Protein AF-A0A1T5ENF3-F1 (afdb_monomer_lite)

pLDDT: mean 89.38, std 8.35, range [57.34, 96.62]

Foldseek 3Di:
DDDDQDDLVRQLVVQLVVLVVVQVVVVHWAWKAKDFDQPDPDRDPVSVVRRVDIDTSVGRAGPPHVPDPCRSRGPIHMDGPVVVRVVVVD

Secondary structure (DSSP, 8-state):
---PPPPHHHHHHHHHHHHHHHHHHHTS--EEEEE---TTT---HHHHHHHT-EEETTTPPPSSPTT-S-GGG---EEEE-HHHHHTTT-

Sequence (90 aa):
MAKRYPTIEEKREHNRTHLGRLERGMGGLVPVRFLPSNMAAGPCDMAARAAVGSYDSRNAPIAPLDGCTHPDQCACLLTIDHDRWLASLD

Structure (mmCIF, N/CA/C/O backbone):
data_AF-A0A1T5ENF3-F1
#
_entry.id   AF-A0A1T5ENF3-F1
#
loop_
_atom_site.group_PDB
_atom_site.id
_atom_site.type_symbol
_atom_site.label_atom_id
_atom_site.label_alt_id
_atom_site.label_comp_id
_atom_site.label_asym_id
_atom_site.label_entity_id
_atom_site.label_seq_id
_atom_site.pdbx_PDB_ins_code
_atom_site.Cartn_x
_atom_site.Cartn_y
_atom_site.Cartn_z
_atom_site.occupancy
_atom_site.B_iso_or_equiv
_atom_site.auth_seq_id
_atom_site.auth_comp_id
_atom_site.auth_asym_id
_atom_site.auth_atom_id
_atom_site.pdbx_PDB_model_num
ATOM 1 N N . MET A 1 1 ? 4.629 10.129 29.863 1.00 57.34 1 MET A N 1
ATOM 2 C CA . MET A 1 1 ? 3.801 10.274 28.644 1.00 57.34 1 MET A CA 1
ATOM 3 C C . MET A 1 1 ? 3.380 8.889 28.189 1.00 57.34 1 MET A C 1
ATOM 5 O O . MET A 1 1 ? 4.254 8.068 27.943 1.00 57.34 1 MET A O 1
ATOM 9 N N . ALA A 1 2 ? 2.078 8.597 28.141 1.00 61.84 2 ALA A N 1
ATOM 10 C CA . ALA A 1 2 ? 1.601 7.337 27.572 1.00 61.84 2 ALA A CA 1
ATOM 11 C C . ALA A 1 2 ? 1.919 7.309 26.069 1.00 61.84 2 ALA A C 1
ATOM 13 O O . ALA A 1 2 ? 1.742 8.313 25.377 1.00 61.84 2 ALA A O 1
ATOM 14 N N . LYS A 1 3 ? 2.418 6.177 25.567 1.00 72.88 3 LYS A N 1
ATOM 15 C CA . LYS A 1 3 ? 2.690 5.995 24.139 1.00 72.88 3 LYS A CA 1
ATOM 16 C C . LYS A 1 3 ? 1.340 5.932 23.417 1.00 72.88 3 LYS A C 1
ATOM 18 O O . LYS A 1 3 ? 0.593 4.976 23.604 1.00 72.88 3 LYS A O 1
ATOM 23 N N . ARG A 1 4 ? 0.998 6.968 22.648 1.00 85.31 4 ARG A N 1
ATOM 24 C CA . ARG A 1 4 ? -0.187 6.962 21.780 1.00 85.31 4 ARG A CA 1
ATOM 25 C C . ARG A 1 4 ? 0.111 6.103 20.551 1.00 85.31 4 ARG A C 1
ATOM 27 O O . ARG A 1 4 ? 1.158 6.271 19.929 1.00 85.31 4 ARG A O 1
ATOM 34 N N . TYR A 1 5 ? -0.809 5.208 20.206 1.00 83.81 5 TYR A N 1
ATOM 35 C CA . TYR A 1 5 ? -0.764 4.482 18.939 1.00 83.81 5 TYR A CA 1
ATOM 36 C C . TYR A 1 5 ? -1.322 5.353 17.805 1.00 83.81 5 TYR A C 1
ATOM 38 O O . TYR A 1 5 ? -2.254 6.125 18.048 1.00 83.81 5 TYR A O 1
ATOM 46 N N . PRO A 1 6 ? -0.758 5.260 16.589 1.00 90.00 6 PRO A N 1
ATOM 47 C CA . PRO A 1 6 ? -1.266 6.003 15.446 1.00 90.00 6 PRO A CA 1
ATOM 48 C C . PRO A 1 6 ? -2.658 5.507 15.034 1.00 90.00 6 PRO A C 1
ATOM 50 O O . PRO A 1 6 ? -2.924 4.302 15.082 1.00 90.00 6 PRO A O 1
ATOM 53 N N . THR A 1 7 ? -3.520 6.426 14.601 1.00 93.19 7 THR A N 1
ATOM 54 C CA . THR A 1 7 ? -4.846 6.113 14.049 1.00 93.19 7 THR A CA 1
ATOM 55 C C . THR A 1 7 ? -4.735 5.417 12.690 1.00 93.19 7 THR A C 1
ATOM 57 O O . THR A 1 7 ? -3.671 5.376 12.065 1.00 93.19 7 THR A O 1
ATOM 60 N N . ILE A 1 8 ? -5.849 4.872 12.200 1.00 92.88 8 ILE A N 1
ATOM 61 C CA . ILE A 1 8 ? -5.920 4.241 10.876 1.00 92.88 8 ILE A CA 1
ATOM 62 C C . ILE A 1 8 ? -5.544 5.246 9.778 1.00 92.88 8 ILE A C 1
ATOM 64 O O . ILE A 1 8 ? -4.765 4.923 8.881 1.00 92.88 8 ILE A O 1
ATOM 68 N N . GLU A 1 9 ? -6.045 6.474 9.863 1.00 94.38 9 GLU A N 1
ATOM 69 C CA . GLU A 1 9 ? -5.767 7.558 8.923 1.00 94.38 9 GLU A CA 1
ATOM 70 C C . GLU A 1 9 ? -4.297 7.974 8.959 1.00 94.38 9 GLU A C 1
ATOM 72 O O . GLU A 1 9 ? -3.690 8.121 7.901 1.00 94.38 9 GLU A O 1
ATOM 77 N N . GLU A 1 10 ? -3.701 8.098 10.151 1.00 94.94 10 GLU A N 1
ATOM 78 C CA . GLU A 1 10 ? -2.275 8.412 10.314 1.00 94.94 10 GLU A CA 1
ATOM 79 C C . GLU A 1 10 ? -1.393 7.328 9.672 1.00 94.94 10 GLU A C 1
ATOM 81 O O . GLU A 1 10 ? -0.404 7.635 9.003 1.00 94.94 10 GLU A O 1
ATOM 86 N N . LYS A 1 11 ? -1.774 6.051 9.799 1.00 93.69 11 LYS A N 1
ATOM 87 C CA . LYS A 1 11 ? -1.080 4.935 9.136 1.00 93.69 11 LYS A CA 1
ATOM 88 C C . LYS A 1 11 ? -1.249 4.958 7.617 1.00 93.69 11 LYS A C 1
ATOM 90 O O . LYS A 1 11 ? -0.279 4.731 6.894 1.00 93.69 11 LYS A O 1
ATOM 95 N N . ARG A 1 12 ? -2.456 5.247 7.119 1.00 95.31 12 ARG A N 1
ATOM 96 C CA . ARG A 1 12 ? -2.699 5.392 5.674 1.00 95.31 12 ARG A CA 1
ATOM 97 C C . ARG A 1 12 ? -1.875 6.533 5.102 1.00 95.31 12 ARG A C 1
ATOM 99 O O . ARG A 1 12 ? -1.248 6.369 4.061 1.00 95.31 12 ARG A O 1
ATOM 106 N N . GLU A 1 13 ? -1.823 7.657 5.804 1.00 96.44 13 GLU A N 1
ATOM 107 C CA . GLU A 1 13 ? -1.037 8.809 5.384 1.00 96.44 13 GLU A CA 1
ATOM 108 C C . GLU A 1 13 ? 0.466 8.518 5.394 1.00 96.44 13 GLU A C 1
ATOM 110 O O . GLU A 1 13 ? 1.173 8.856 4.442 1.00 96.44 13 GLU A O 1
ATOM 115 N N . HIS A 1 14 ? 0.951 7.795 6.406 1.00 95.19 14 HIS A N 1
ATOM 116 C CA . HIS A 1 14 ? 2.324 7.299 6.431 1.00 95.19 14 HIS A CA 1
ATOM 117 C C . HIS A 1 14 ? 2.649 6.448 5.192 1.00 95.19 14 HIS A C 1
ATOM 119 O O . HIS A 1 14 ? 3.666 6.680 4.536 1.00 95.19 14 HIS A O 1
ATOM 125 N N . ASN A 1 15 ? 1.772 5.508 4.828 1.00 95.25 15 ASN A N 1
ATOM 126 C CA . ASN A 1 15 ? 1.958 4.651 3.655 1.00 95.25 15 ASN A CA 1
ATOM 127 C C . ASN A 1 15 ? 1.8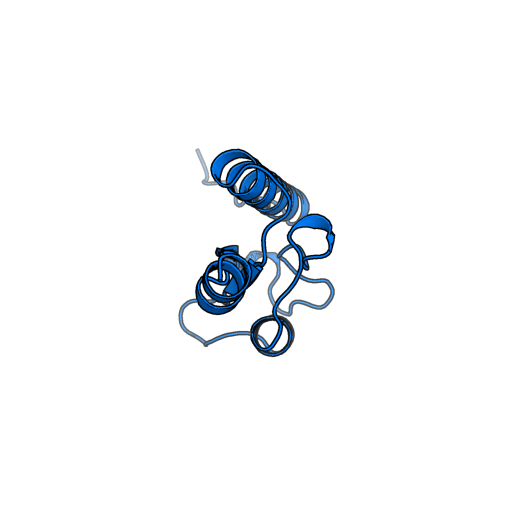70 5.423 2.324 1.00 95.25 15 ASN A C 1
ATOM 129 O O . ASN A 1 15 ? 2.671 5.169 1.426 1.00 95.25 15 ASN A O 1
ATOM 133 N N . ARG A 1 16 ? 0.977 6.416 2.196 1.00 96.12 16 ARG A N 1
ATOM 134 C CA . ARG A 1 16 ? 0.955 7.316 1.023 1.00 96.12 16 ARG A CA 1
ATOM 135 C C . ARG A 1 16 ? 2.247 8.114 0.903 1.00 96.12 16 ARG A C 1
ATOM 137 O O . ARG A 1 16 ? 2.842 8.184 -0.171 1.00 96.12 16 ARG A O 1
ATOM 144 N N . THR A 1 17 ? 2.714 8.674 2.018 1.00 96.38 17 THR A N 1
ATOM 145 C CA . THR A 1 17 ? 3.988 9.396 2.072 1.00 96.38 17 THR A CA 1
ATOM 146 C C . THR A 1 17 ? 5.151 8.484 1.683 1.00 96.38 17 THR A C 1
ATOM 148 O O . THR A 1 17 ? 6.056 8.918 0.969 1.00 96.38 17 THR A O 1
ATOM 151 N N . HIS A 1 18 ? 5.130 7.224 2.125 1.00 95.12 18 HIS A N 1
ATOM 152 C CA . HIS A 1 18 ? 6.121 6.222 1.754 1.00 95.12 18 HIS A CA 1
ATOM 153 C C . HIS A 1 18 ? 6.126 5.949 0.243 1.00 95.12 18 HIS A C 1
ATOM 155 O O . HIS A 1 18 ? 7.180 6.077 -0.376 1.00 95.12 18 HIS A O 1
ATOM 161 N N . LEU A 1 19 ? 4.967 5.689 -0.373 1.00 95.25 19 LEU A N 1
ATOM 162 C CA . LEU A 1 19 ? 4.859 5.515 -1.827 1.00 95.25 19 LEU A CA 1
ATOM 163 C C . LEU A 1 19 ? 5.385 6.728 -2.595 1.00 95.25 19 LEU A C 1
ATOM 165 O O . LEU A 1 19 ? 6.195 6.573 -3.502 1.00 95.25 19 LEU A O 1
ATOM 169 N N . GLY A 1 20 ? 5.013 7.942 -2.182 1.00 95.62 20 GLY A N 1
ATOM 170 C CA . GLY A 1 20 ? 5.521 9.158 -2.818 1.00 95.62 20 GLY A CA 1
ATOM 171 C C . GLY A 1 20 ? 7.044 9.314 -2.696 1.00 95.62 20 GLY A C 1
ATOM 172 O O . GLY A 1 20 ? 7.670 9.934 -3.553 1.00 95.62 20 GLY A O 1
ATOM 173 N N . ARG A 1 21 ? 7.675 8.759 -1.649 1.00 95.56 21 ARG A N 1
ATOM 174 C CA . ARG A 1 21 ? 9.146 8.702 -1.546 1.00 95.56 21 ARG A CA 1
ATOM 175 C C . ARG A 1 21 ? 9.740 7.694 -2.526 1.00 95.56 21 ARG A C 1
ATOM 177 O O . ARG A 1 21 ? 10.760 8.019 -3.125 1.00 95.56 21 ARG A O 1
ATOM 184 N N . LEU A 1 22 ? 9.110 6.531 -2.703 1.00 93.94 22 LEU A N 1
ATOM 185 C CA . LEU A 1 22 ? 9.537 5.542 -3.697 1.00 93.94 22 LEU A CA 1
ATOM 186 C C . LEU A 1 22 ? 9.456 6.125 -5.111 1.00 93.94 22 LEU A C 1
ATOM 188 O O . LEU A 1 22 ? 10.446 6.092 -5.832 1.00 93.94 22 LEU A O 1
ATOM 192 N N . GLU A 1 23 ? 8.331 6.750 -5.470 1.00 94.75 23 GLU A N 1
ATOM 193 C CA . GLU A 1 23 ? 8.152 7.381 -6.784 1.00 94.75 23 GLU A CA 1
ATOM 194 C C . GLU A 1 23 ? 9.230 8.434 -7.067 1.00 94.75 23 GLU A C 1
ATOM 196 O O . GLU A 1 23 ? 9.860 8.429 -8.124 1.00 94.75 23 GLU A O 1
ATOM 201 N N . ARG A 1 24 ? 9.499 9.320 -6.097 1.00 94.88 24 ARG A N 1
ATOM 202 C CA . ARG A 1 24 ? 10.552 10.338 -6.234 1.00 94.88 24 ARG A CA 1
ATOM 203 C C . ARG A 1 24 ? 11.945 9.729 -6.359 1.00 94.88 24 ARG A C 1
ATOM 205 O O . ARG A 1 24 ? 12.730 10.218 -7.161 1.00 94.88 24 ARG A O 1
ATOM 212 N N . GLY A 1 25 ? 12.252 8.695 -5.575 1.00 92.75 25 GLY A N 1
ATOM 213 C CA . GLY A 1 25 ? 13.556 8.029 -5.613 1.00 92.75 25 GLY A CA 1
ATOM 214 C C . GLY A 1 25 ? 13.835 7.328 -6.943 1.00 92.75 25 GLY A C 1
ATOM 215 O O . GLY A 1 25 ? 14.985 7.234 -7.352 1.00 92.75 25 GLY A O 1
ATOM 216 N N . MET A 1 26 ? 12.779 6.888 -7.625 1.00 90.50 26 MET A N 1
ATOM 217 C CA . MET A 1 26 ? 12.858 6.113 -8.863 1.00 90.50 26 MET A CA 1
ATOM 218 C C . MET A 1 26 ? 12.551 6.941 -10.120 1.00 90.50 26 MET A C 1
ATOM 220 O O . MET A 1 26 ? 12.601 6.420 -11.229 1.00 90.50 26 MET A O 1
ATOM 224 N N . GLY A 1 27 ? 12.240 8.232 -9.962 1.00 90.94 27 GLY A N 1
ATOM 225 C CA . GLY A 1 27 ? 12.002 9.153 -11.074 1.00 90.94 27 GLY A CA 1
ATOM 226 C C . GLY A 1 27 ? 10.618 9.052 -11.724 1.00 90.94 27 GLY A C 1
ATOM 227 O O . GLY A 1 27 ? 10.438 9.567 -12.825 1.00 90.94 27 GLY A O 1
ATOM 228 N N . GLY A 1 28 ? 9.627 8.429 -11.077 1.00 91.75 28 GLY A N 1
ATOM 229 C CA . GLY A 1 28 ? 8.287 8.313 -11.648 1.00 91.75 28 GLY A CA 1
ATOM 230 C C . GLY A 1 28 ? 7.400 7.247 -11.015 1.00 91.75 28 GLY A C 1
ATOM 231 O O . GLY A 1 28 ? 7.589 6.845 -9.870 1.00 91.75 28 GLY A O 1
ATOM 232 N N . LEU A 1 29 ? 6.392 6.821 -11.781 1.00 93.00 29 LEU A N 1
ATOM 233 C CA . LEU A 1 29 ? 5.517 5.705 -11.428 1.00 93.00 29 LEU A CA 1
ATOM 234 C C . LEU A 1 29 ? 6.357 4.433 -11.271 1.00 93.00 29 LEU A C 1
ATOM 236 O O . LEU A 1 29 ? 7.173 4.138 -12.142 1.00 93.00 29 LEU A O 1
ATOM 240 N N . VAL A 1 30 ? 6.131 3.673 -10.201 1.00 94.62 30 VAL A N 1
ATOM 241 C CA . VAL A 1 30 ? 6.880 2.436 -9.951 1.00 94.62 30 VAL A CA 1
ATOM 242 C C . VAL A 1 30 ? 5.975 1.255 -9.658 1.00 94.62 30 VAL A C 1
ATOM 244 O O . VAL A 1 30 ? 4.943 1.430 -9.002 1.00 94.62 30 VAL A O 1
ATOM 247 N N . PRO A 1 31 ? 6.362 0.046 -10.100 1.00 96.12 31 PRO A N 1
ATOM 248 C CA . PRO A 1 31 ? 5.678 -1.158 -9.686 1.00 96.12 31 PRO A CA 1
ATOM 249 C C . PRO A 1 31 ? 5.999 -1.428 -8.213 1.00 96.12 31 PRO A C 1
ATOM 251 O O . PRO A 1 31 ? 7.152 -1.409 -7.774 1.00 96.12 31 PRO A O 1
ATOM 254 N N . VAL A 1 32 ? 4.954 -1.659 -7.434 1.00 96.62 32 VAL A N 1
ATOM 255 C CA . VAL A 1 32 ? 5.024 -1.950 -6.008 1.00 96.62 32 VAL A CA 1
ATOM 256 C C . VAL A 1 32 ? 4.222 -3.199 -5.697 1.00 96.62 32 VAL A C 1
ATOM 258 O O . VAL A 1 32 ? 3.218 -3.501 -6.340 1.00 96.62 32 VAL A O 1
ATOM 261 N N . ARG A 1 33 ? 4.633 -3.903 -4.652 1.00 95.44 33 ARG A N 1
ATOM 262 C CA . ARG A 1 33 ? 3.911 -5.041 -4.096 1.00 95.44 33 ARG A CA 1
ATOM 263 C C . ARG A 1 33 ? 3.522 -4.766 -2.657 1.00 95.44 33 ARG A C 1
ATOM 265 O O . ARG A 1 33 ? 4.217 -4.052 -1.925 1.00 95.44 33 ARG A O 1
ATOM 272 N N . PHE A 1 34 ? 2.410 -5.356 -2.248 1.00 94.12 34 PHE A N 1
ATOM 273 C CA . PHE A 1 34 ? 1.985 -5.307 -0.861 1.00 94.12 34 PHE A CA 1
ATOM 274 C C . PHE A 1 34 ? 2.839 -6.277 -0.042 1.00 94.12 34 PHE A C 1
ATOM 276 O O . PHE A 1 34 ? 2.960 -7.447 -0.398 1.00 94.12 34 PHE A O 1
ATOM 283 N N . LEU A 1 35 ? 3.438 -5.801 1.048 1.00 91.69 35 LEU A N 1
ATOM 284 C CA . LEU A 1 35 ? 4.238 -6.611 1.959 1.00 91.69 35 LEU A CA 1
ATOM 285 C C . LEU A 1 35 ? 3.479 -6.779 3.280 1.00 91.69 35 LEU A C 1
ATOM 287 O O . LEU A 1 35 ? 3.471 -5.865 4.117 1.00 91.69 35 LEU A O 1
ATOM 291 N N . PRO A 1 36 ? 2.843 -7.942 3.497 1.00 90.31 36 PRO A N 1
ATOM 292 C CA . PRO A 1 36 ? 2.242 -8.244 4.778 1.00 90.31 36 PRO A CA 1
ATOM 293 C C . PRO A 1 36 ? 3.315 -8.320 5.860 1.00 90.31 36 PRO A C 1
ATOM 295 O O . PRO A 1 36 ? 4.259 -9.097 5.762 1.00 90.31 36 PRO A O 1
ATOM 298 N N . SER A 1 37 ? 3.152 -7.521 6.906 1.00 81.19 37 SER A N 1
ATOM 299 C CA . SER A 1 37 ? 4.108 -7.420 8.014 1.00 81.19 37 SER A CA 1
ATOM 300 C C . SER A 1 37 ? 3.362 -7.547 9.344 1.00 81.19 37 SER A C 1
ATOM 302 O O . SER A 1 37 ? 3.500 -6.754 10.270 1.00 81.19 37 SER A O 1
ATOM 304 N N . ASN A 1 38 ? 2.473 -8.536 9.415 1.00 69.12 38 ASN A N 1
ATOM 305 C CA . ASN A 1 38 ? 1.658 -8.790 10.596 1.00 69.12 38 ASN A CA 1
ATOM 306 C C . ASN A 1 38 ? 2.409 -9.814 11.446 1.00 69.12 38 ASN A C 1
ATOM 308 O O . ASN A 1 38 ? 2.340 -11.020 11.205 1.00 69.12 38 ASN A O 1
ATOM 312 N N . MET A 1 39 ? 3.202 -9.316 12.390 1.00 62.88 39 MET A N 1
ATOM 313 C CA . MET A 1 39 ? 4.009 -10.150 13.273 1.00 62.88 39 MET A CA 1
ATOM 314 C C . MET A 1 39 ? 3.143 -11.046 14.181 1.00 62.88 39 MET A C 1
ATOM 316 O O . MET A 1 39 ? 2.039 -10.679 14.575 1.00 62.88 39 MET A O 1
ATOM 320 N N . ALA A 1 40 ? 3.705 -12.211 14.519 1.00 62.12 40 ALA A N 1
ATOM 321 C CA . ALA A 1 40 ? 3.204 -13.310 15.359 1.00 62.12 40 ALA A CA 1
ATOM 322 C C . ALA A 1 40 ? 2.177 -14.286 14.744 1.00 62.12 40 ALA A C 1
ATOM 324 O O . ALA A 1 40 ? 2.385 -15.488 14.873 1.00 62.12 40 ALA A O 1
ATOM 325 N N . ALA A 1 41 ? 1.117 -13.828 14.068 1.00 70.88 41 ALA A N 1
ATOM 326 C CA . ALA A 1 41 ? 0.037 -14.716 13.586 1.00 70.88 41 ALA A CA 1
ATOM 327 C C . ALA A 1 41 ? 0.024 -14.961 12.063 1.00 70.88 41 ALA A C 1
ATOM 329 O O . ALA A 1 41 ? -0.791 -15.736 11.568 1.00 70.88 41 ALA A O 1
ATOM 330 N N . GLY A 1 42 ? 0.923 -14.312 11.318 1.00 76.81 42 GLY A N 1
ATOM 331 C CA . GLY A 1 42 ? 0.905 -14.320 9.857 1.00 76.81 42 GLY A CA 1
ATOM 332 C C . GLY A 1 42 ? -0.026 -13.252 9.260 1.00 76.81 42 GLY A C 1
ATOM 333 O O . GLY A 1 42 ? -0.682 -12.497 9.987 1.00 76.81 42 GLY A O 1
ATOM 334 N N . PRO A 1 43 ? -0.047 -13.121 7.922 1.00 85.06 43 PRO A N 1
ATOM 335 C CA . PRO A 1 43 ? -0.859 -12.119 7.240 1.00 85.06 43 PRO A CA 1
ATOM 336 C C . PRO A 1 43 ? -2.356 -12.388 7.427 1.00 85.06 43 PRO A C 1
ATOM 338 O O . PRO A 1 43 ? -2.794 -13.531 7.372 1.00 85.06 43 PRO A O 1
ATOM 341 N N . CYS A 1 44 ? -3.160 -11.332 7.590 1.00 88.19 44 CYS A N 1
ATOM 342 C CA . CYS A 1 44 ? -4.615 -11.479 7.499 1.00 88.19 44 CYS A CA 1
ATOM 343 C C . CYS A 1 44 ? -5.035 -11.716 6.042 1.00 88.19 44 CYS A C 1
ATOM 345 O O . CYS A 1 44 ? -4.307 -11.327 5.127 1.0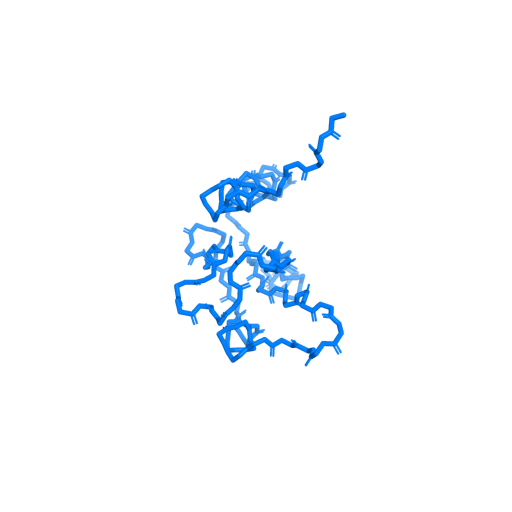0 88.19 44 CYS A O 1
ATOM 347 N N . ASP A 1 45 ? -6.229 -12.265 5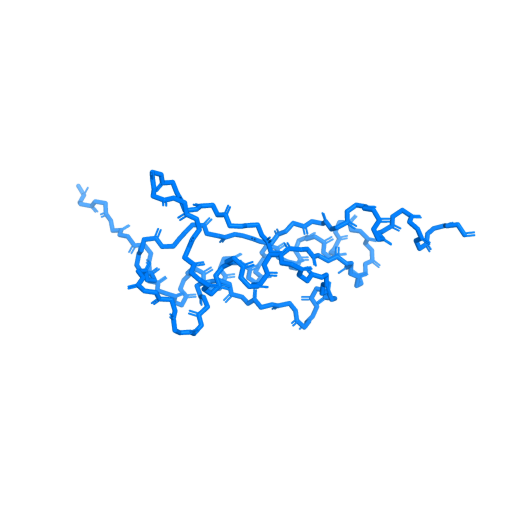.817 1.00 89.25 45 ASP A N 1
ATOM 348 C CA . ASP A 1 45 ? -6.723 -12.607 4.474 1.00 89.25 45 ASP A CA 1
ATOM 349 C C . ASP A 1 45 ? -6.644 -11.444 3.480 1.00 89.25 45 ASP A C 1
ATOM 351 O O . ASP A 1 45 ? -6.257 -11.631 2.328 1.00 89.25 45 ASP A O 1
ATOM 355 N N . MET A 1 46 ? -6.956 -10.223 3.926 1.00 91.44 46 MET A N 1
ATOM 356 C CA . MET A 1 46 ? -6.869 -9.031 3.078 1.00 91.44 46 MET A CA 1
ATOM 357 C C . MET A 1 46 ? -5.429 -8.741 2.647 1.00 91.44 46 MET A C 1
ATOM 359 O O . MET A 1 46 ? -5.174 -8.482 1.473 1.00 91.44 46 MET A O 1
ATOM 363 N N . ALA A 1 47 ? -4.482 -8.826 3.583 1.00 91.31 47 ALA A N 1
ATOM 364 C CA . ALA A 1 47 ? -3.067 -8.627 3.297 1.00 91.31 47 ALA A CA 1
ATOM 365 C C . ALA A 1 47 ? -2.511 -9.754 2.417 1.00 91.31 47 ALA A C 1
ATOM 367 O O . ALA A 1 47 ? -1.772 -9.480 1.477 1.00 91.31 47 ALA A O 1
ATOM 368 N N . ALA A 1 48 ? -2.898 -11.004 2.683 1.00 90.75 48 ALA A N 1
ATOM 369 C CA . ALA A 1 48 ? -2.492 -12.163 1.897 1.00 90.75 48 ALA A CA 1
ATOM 370 C C . ALA A 1 48 ? -2.971 -12.052 0.443 1.00 90.75 48 ALA A C 1
ATOM 372 O O . ALA A 1 48 ? -2.186 -12.257 -0.476 1.00 90.75 48 ALA A O 1
ATOM 373 N N . ARG A 1 49 ? -4.231 -11.653 0.224 1.00 92.06 49 ARG A N 1
ATOM 374 C CA . ARG A 1 49 ? -4.776 -11.414 -1.122 1.00 92.06 49 ARG A CA 1
ATOM 375 C C . ARG A 1 49 ? -4.054 -10.275 -1.836 1.00 92.06 49 ARG A C 1
ATOM 377 O O . ARG A 1 49 ? -3.708 -10.421 -3.003 1.00 92.06 49 ARG A O 1
ATOM 384 N N . ALA A 1 50 ? -3.796 -9.168 -1.140 1.00 93.19 50 ALA A N 1
ATOM 385 C CA . ALA A 1 50 ? -3.073 -8.036 -1.713 1.00 93.19 50 ALA A CA 1
ATOM 386 C C . ALA A 1 50 ? -1.611 -8.377 -2.058 1.00 93.19 50 ALA A C 1
ATOM 388 O O . ALA A 1 50 ? -1.058 -7.830 -3.004 1.00 93.19 50 ALA A O 1
ATOM 389 N N . ALA A 1 51 ? -0.981 -9.301 -1.329 1.00 91.81 51 ALA A N 1
ATOM 390 C CA . ALA A 1 51 ? 0.410 -9.695 -1.555 1.00 91.81 51 ALA A CA 1
ATOM 391 C C . ALA A 1 51 ? 0.643 -10.492 -2.848 1.00 91.81 51 ALA A C 1
ATOM 393 O O . ALA A 1 51 ? 1.780 -10.591 -3.298 1.00 91.81 51 ALA A O 1
ATOM 394 N N . VAL A 1 52 ? -0.410 -11.061 -3.443 1.00 91.00 52 VAL A N 1
ATOM 395 C CA . VAL A 1 52 ? -0.316 -11.813 -4.707 1.00 91.00 52 VAL A CA 1
ATOM 396 C C . VAL A 1 52 ? -0.134 -10.876 -5.910 1.00 91.00 52 VAL A C 1
ATOM 398 O O . VAL A 1 52 ? 0.353 -11.300 -6.954 1.00 91.00 52 VAL A O 1
ATOM 401 N N . GLY A 1 53 ? -0.535 -9.608 -5.783 1.00 90.06 53 GLY A N 1
ATOM 402 C CA . GLY A 1 53 ? -0.540 -8.644 -6.878 1.00 90.06 53 GLY A CA 1
ATOM 403 C C . GLY A 1 53 ? 0.699 -7.751 -6.948 1.00 90.06 53 GLY A C 1
ATOM 404 O O . GLY A 1 53 ? 1.327 -7.429 -5.937 1.00 90.06 53 GLY A O 1
ATOM 405 N N . SER A 1 54 ? 0.973 -7.279 -8.164 1.00 94.19 54 SER A N 1
ATOM 406 C CA . SER A 1 54 ? 1.820 -6.118 -8.435 1.00 94.19 54 SER A CA 1
ATOM 407 C C . SER A 1 54 ? 0.933 -4.945 -8.844 1.00 94.19 54 SER A C 1
ATOM 409 O O . SER A 1 54 ? -0.003 -5.110 -9.628 1.00 94.19 54 SER A O 1
ATOM 411 N N . TYR A 1 55 ? 1.218 -3.762 -8.315 1.00 95.44 55 TYR A N 1
ATOM 412 C CA . TYR A 1 55 ? 0.423 -2.554 -8.508 1.00 95.44 55 TYR A CA 1
ATOM 413 C C . TYR A 1 55 ? 1.307 -1.430 -9.015 1.00 95.44 55 TYR A C 1
ATOM 415 O O . TYR A 1 55 ? 2.484 -1.362 -8.682 1.00 95.44 55 TYR A O 1
ATOM 423 N N . ASP A 1 56 ? 0.738 -0.500 -9.767 1.00 94.56 56 ASP A N 1
ATOM 424 C CA . ASP A 1 56 ? 1.395 0.789 -9.953 1.00 94.56 56 ASP A CA 1
ATOM 425 C C . ASP A 1 56 ? 1.231 1.623 -8.683 1.00 94.56 56 ASP A C 1
ATOM 427 O O . ASP A 1 56 ? 0.148 1.647 -8.093 1.00 94.56 56 ASP A O 1
ATOM 431 N N . SER A 1 57 ? 2.277 2.338 -8.276 1.00 94.31 57 SER A N 1
ATOM 432 C CA . SER A 1 57 ? 2.318 3.137 -7.043 1.00 94.31 57 SER A CA 1
ATOM 433 C C . SER A 1 57 ? 1.104 4.056 -6.835 1.00 94.31 57 SER A C 1
ATOM 435 O O . SER A 1 57 ? 0.646 4.206 -5.707 1.00 94.31 57 SER A O 1
ATOM 437 N N . ARG A 1 58 ? 0.510 4.609 -7.901 1.00 92.38 58 ARG A N 1
ATOM 438 C CA . ARG A 1 58 ? -0.704 5.453 -7.826 1.00 92.38 58 ARG A CA 1
ATOM 439 C C . ARG A 1 58 ? -1.999 4.698 -7.522 1.00 92.38 58 ARG A C 1
ATOM 441 O O . ARG A 1 58 ? -2.934 5.296 -7.001 1.00 92.38 58 ARG A O 1
ATOM 448 N N . ASN A 1 59 ? -2.056 3.415 -7.868 1.00 93.25 59 ASN A N 1
ATOM 449 C CA . ASN A 1 59 ? -3.236 2.556 -7.729 1.00 93.25 59 ASN A CA 1
ATOM 450 C C . ASN A 1 59 ? -3.071 1.522 -6.609 1.00 93.25 59 ASN A C 1
ATOM 452 O O . ASN A 1 59 ? -3.947 0.682 -6.398 1.00 93.25 59 ASN A O 1
ATOM 456 N N . ALA A 1 60 ? -1.931 1.541 -5.922 1.00 94.69 60 ALA A N 1
ATOM 457 C CA . ALA A 1 60 ? -1.602 0.529 -4.947 1.00 94.69 60 ALA A CA 1
ATOM 458 C C . ALA A 1 60 ? -2.482 0.652 -3.690 1.00 94.69 60 ALA A C 1
ATOM 460 O O . ALA A 1 60 ? -2.769 1.761 -3.225 1.00 94.69 60 ALA A O 1
ATOM 461 N N . PRO A 1 61 ? -2.916 -0.478 -3.111 1.00 94.19 61 PRO A N 1
ATOM 462 C CA . PRO A 1 61 ? -3.813 -0.461 -1.969 1.00 94.19 61 PRO A CA 1
ATOM 463 C C . PRO A 1 61 ? -3.077 0.026 -0.711 1.00 94.19 61 PRO A C 1
ATOM 465 O O . PRO A 1 61 ? -2.026 -0.498 -0.342 1.00 94.19 61 PRO A O 1
ATOM 468 N N . ILE A 1 62 ? -3.631 1.033 -0.031 1.00 94.88 62 ILE A N 1
ATOM 469 C CA . ILE A 1 62 ? -2.983 1.687 1.115 1.00 94.88 62 ILE A CA 1
ATOM 470 C C . ILE A 1 62 ? -3.374 0.999 2.425 1.00 94.88 62 ILE A C 1
ATOM 472 O O . ILE A 1 62 ? -4.539 1.016 2.821 1.00 94.88 62 ILE A O 1
ATOM 476 N N . ALA A 1 63 ? -2.392 0.440 3.135 1.00 93.81 63 ALA A N 1
ATOM 477 C CA . ALA A 1 63 ? -2.611 -0.165 4.446 1.00 93.81 63 ALA A CA 1
ATOM 478 C C . ALA A 1 63 ? -2.901 0.887 5.548 1.00 93.81 63 ALA A C 1
ATOM 480 O O . ALA A 1 63 ? -2.288 1.960 5.537 1.00 93.81 63 ALA A O 1
ATOM 481 N N . PRO A 1 64 ? -3.758 0.577 6.545 1.00 93.69 64 PRO A N 1
ATOM 482 C CA . PRO A 1 64 ? -4.557 -0.645 6.667 1.00 93.69 64 PRO A CA 1
ATOM 483 C C . PRO A 1 64 ? -5.666 -0.707 5.607 1.00 93.69 64 PRO A C 1
ATOM 485 O O . PRO A 1 64 ? -6.320 0.303 5.333 1.00 93.69 64 PRO A O 1
ATOM 488 N N . LEU A 1 65 ? -5.8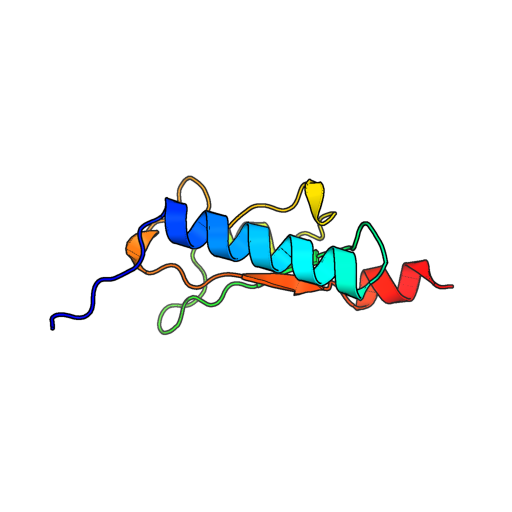71 -1.892 5.026 1.00 93.50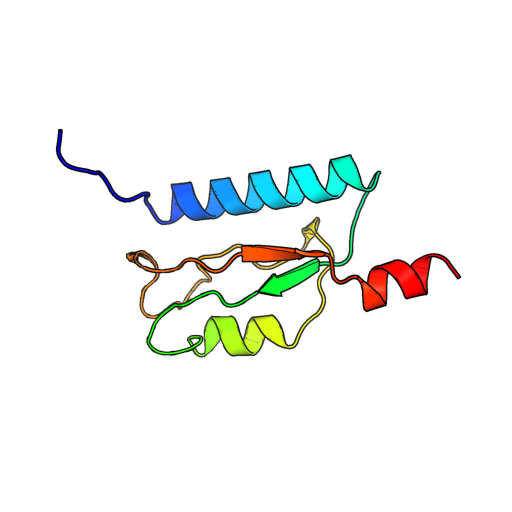 65 LEU A N 1
ATOM 489 C CA . LEU A 1 65 ? -6.881 -2.119 3.990 1.00 93.50 65 LEU A CA 1
ATOM 490 C C . LEU A 1 65 ? -8.290 -2.062 4.584 1.00 93.50 65 LEU A C 1
ATOM 492 O O . LEU A 1 65 ? -8.498 -2.417 5.748 1.00 93.50 65 LEU A O 1
ATOM 496 N N . ASP A 1 66 ? -9.262 -1.642 3.777 1.00 90.00 66 ASP A N 1
ATOM 497 C CA . ASP A 1 66 ? -10.669 -1.775 4.151 1.00 90.00 66 ASP A CA 1
ATOM 498 C C . ASP A 1 66 ? -10.990 -3.257 4.397 1.00 90.00 66 ASP A C 1
ATOM 500 O O . ASP A 1 66 ? -10.588 -4.128 3.627 1.00 90.00 66 ASP A O 1
ATOM 504 N N . GLY A 1 67 ? -11.655 -3.559 5.515 1.00 87.31 67 GLY A N 1
ATOM 505 C CA . GLY A 1 67 ? -11.929 -4.939 5.929 1.00 87.31 67 GLY A CA 1
ATOM 506 C C . GLY A 1 67 ? -10.766 -5.663 6.624 1.00 87.31 67 GLY A C 1
ATOM 507 O O . GLY A 1 67 ? -10.871 -6.861 6.878 1.00 87.31 67 GLY A O 1
ATOM 508 N N . CYS A 1 68 ? -9.662 -4.983 6.968 1.00 88.75 68 CYS A N 1
ATOM 509 C CA . CYS A 1 68 ? -8.654 -5.563 7.862 1.00 88.75 68 CYS A CA 1
ATOM 510 C C . CYS A 1 68 ? -9.281 -5.970 9.208 1.00 88.75 68 CYS A C 1
ATOM 512 O O . CYS A 1 68 ? -9.958 -5.172 9.846 1.00 88.75 68 CYS A O 1
ATOM 514 N N . THR A 1 69 ? -8.978 -7.181 9.683 1.00 86.00 69 THR A N 1
ATOM 515 C CA . THR A 1 69 ? -9.491 -7.711 10.960 1.00 86.00 69 THR A CA 1
ATOM 516 C C . THR A 1 69 ? -8.970 -6.937 12.175 1.00 86.00 69 THR A C 1
ATOM 518 O O . THR A 1 69 ? -9.682 -6.772 13.163 1.00 86.00 69 THR A O 1
ATOM 521 N N . HIS A 1 70 ? -7.723 -6.455 12.113 1.00 86.06 70 HIS A N 1
ATOM 522 C CA . HIS A 1 70 ? -7.045 -5.748 13.210 1.00 86.06 70 HIS A CA 1
ATOM 523 C C . HIS A 1 70 ? -6.335 -4.481 12.692 1.00 86.06 70 HIS A C 1
ATOM 525 O O . HIS A 1 70 ? -5.102 -4.414 12.686 1.00 86.06 70 HIS A O 1
ATOM 531 N N . PRO A 1 71 ? -7.074 -3.469 12.203 1.00 88.81 71 PRO A N 1
ATOM 532 C CA . PRO A 1 71 ? -6.480 -2.296 11.556 1.00 88.81 71 PRO A CA 1
ATOM 533 C C . PRO A 1 71 ? -5.611 -1.473 12.527 1.00 88.81 71 PRO A C 1
ATOM 535 O O . PRO A 1 71 ? -4.560 -0.945 12.145 1.00 88.81 71 PRO A O 1
ATOM 538 N N . ASP A 1 72 ? -5.957 -1.476 13.814 1.00 86.75 72 ASP A N 1
ATOM 539 C CA . ASP A 1 72 ? -5.188 -0.821 14.878 1.00 86.75 72 ASP A CA 1
ATOM 540 C C . ASP A 1 72 ? -3.827 -1.480 15.137 1.00 86.75 72 ASP A C 1
ATOM 542 O O . ASP A 1 72 ? -2.900 -0.819 15.604 1.00 86.75 72 ASP A O 1
ATOM 546 N N . GLN A 1 73 ? -3.649 -2.741 14.737 1.00 85.19 73 GLN A N 1
ATOM 547 C CA . GLN A 1 73 ? -2.392 -3.490 14.868 1.00 85.19 73 GLN A CA 1
ATOM 548 C C . GLN A 1 73 ? -1.681 -3.704 13.525 1.00 85.19 73 GLN A C 1
ATOM 550 O O . GLN A 1 73 ? -0.613 -4.308 13.474 1.00 85.19 73 GLN A O 1
ATOM 555 N N . CYS A 1 74 ? -2.252 -3.210 12.423 1.00 88.75 74 CYS A N 1
ATOM 556 C CA . CYS A 1 74 ? -1.675 -3.389 11.097 1.00 88.75 74 CYS A CA 1
ATOM 557 C C . CYS A 1 74 ? -0.315 -2.683 10.986 1.00 88.75 74 CYS A C 1
ATOM 559 O O . CYS A 1 74 ? -0.200 -1.498 11.321 1.00 88.75 74 CYS A O 1
ATOM 561 N N . ALA A 1 75 ? 0.674 -3.425 10.482 1.00 88.44 75 ALA A N 1
ATOM 562 C CA . ALA A 1 75 ? 2.027 -2.959 10.183 1.00 88.44 75 ALA A CA 1
ATOM 563 C C . ALA A 1 75 ? 2.451 -3.266 8.729 1.00 88.44 75 ALA A C 1
ATOM 565 O O . ALA A 1 75 ? 3.625 -3.149 8.391 1.00 88.44 75 ALA A O 1
ATOM 566 N N . CYS A 1 76 ? 1.497 -3.646 7.867 1.00 91.94 76 CYS A N 1
ATOM 567 C CA . CYS A 1 76 ? 1.724 -3.836 6.433 1.00 91.94 76 CYS A CA 1
ATOM 568 C C . CYS A 1 76 ? 2.252 -2.558 5.768 1.00 91.94 76 CYS A C 1
ATOM 570 O O . CYS A 1 76 ? 1.847 -1.450 6.128 1.00 91.94 76 CYS A O 1
ATOM 572 N N . LEU A 1 77 ? 3.087 -2.739 4.747 1.00 91.81 77 LEU A N 1
ATOM 573 C CA . LEU A 1 77 ? 3.656 -1.659 3.942 1.00 91.81 77 LEU A CA 1
ATOM 574 C C . LEU A 1 77 ? 3.693 -2.040 2.460 1.00 91.81 77 LEU A C 1
ATOM 576 O O . LEU A 1 77 ? 3.437 -3.186 2.093 1.00 91.81 77 LEU A O 1
ATOM 580 N N . LEU A 1 78 ? 4.014 -1.072 1.609 1.00 93.88 78 LEU A N 1
ATOM 581 C CA . LEU A 1 78 ? 4.269 -1.294 0.188 1.00 93.88 78 LEU A CA 1
ATOM 582 C C . LEU A 1 78 ? 5.765 -1.212 -0.076 1.00 93.88 78 LEU A C 1
ATOM 584 O O . LEU A 1 78 ? 6.439 -0.375 0.508 1.00 93.88 78 LEU A O 1
ATOM 588 N N . THR A 1 79 ? 6.279 -2.066 -0.952 1.00 93.94 79 THR A N 1
ATOM 589 C CA . THR A 1 79 ? 7.689 -2.042 -1.365 1.00 93.94 79 THR A CA 1
ATOM 590 C C . THR A 1 79 ? 7.800 -2.165 -2.875 1.00 93.94 79 THR A C 1
ATOM 592 O O . THR A 1 79 ? 6.848 -2.598 -3.522 1.00 93.94 79 THR A O 1
ATOM 595 N N . ILE A 1 80 ? 8.948 -1.795 -3.439 1.00 95.06 80 ILE A N 1
ATOM 596 C CA . ILE A 1 80 ? 9.206 -1.918 -4.875 1.00 95.06 80 ILE A CA 1
ATOM 597 C C . ILE A 1 80 ? 9.114 -3.393 -5.277 1.00 95.06 80 ILE A C 1
ATOM 59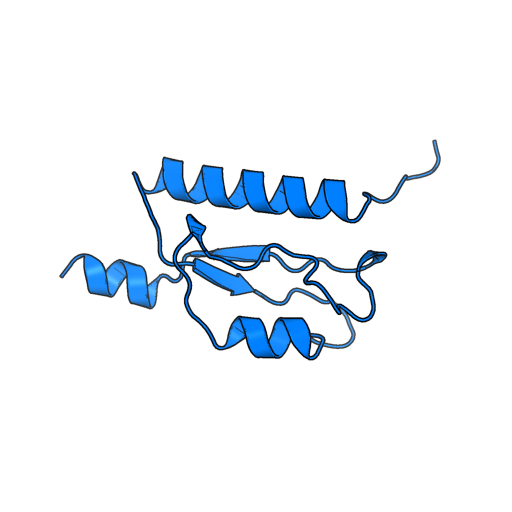9 O O . ILE A 1 80 ? 9.681 -4.278 -4.631 1.00 95.06 80 ILE A O 1
ATOM 603 N N . ASP A 1 81 ? 8.381 -3.648 -6.354 1.00 95.62 81 ASP A N 1
ATOM 604 C CA . ASP A 1 81 ? 8.414 -4.925 -7.048 1.00 95.62 81 ASP A CA 1
ATOM 605 C C . ASP A 1 81 ? 9.630 -4.927 -7.979 1.00 95.62 81 ASP A C 1
ATOM 607 O O . ASP A 1 81 ? 9.572 -4.462 -9.119 1.00 95.62 81 ASP A O 1
ATOM 611 N N . HIS A 1 82 ? 10.768 -5.363 -7.435 1.00 91.12 82 HIS A N 1
ATOM 612 C CA . HIS A 1 82 ? 12.050 -5.318 -8.132 1.00 91.12 82 HIS A CA 1
ATOM 613 C C . HIS A 1 82 ? 12.043 -6.138 -9.421 1.00 91.12 82 HIS A C 1
ATOM 615 O O . HIS A 1 82 ? 12.631 -5.688 -10.397 1.00 91.12 82 HIS A O 1
ATOM 621 N N . ASP A 1 83 ? 11.351 -7.277 -9.452 1.00 92.19 83 ASP A N 1
ATOM 622 C CA . ASP A 1 83 ? 11.325 -8.148 -10.628 1.00 92.19 83 ASP A CA 1
ATOM 623 C C . ASP A 1 83 ? 10.605 -7.451 -11.786 1.00 92.19 83 ASP A C 1
ATOM 625 O O . ASP A 1 83 ? 11.140 -7.354 -12.891 1.00 92.19 83 ASP A O 1
ATOM 629 N N . ARG A 1 84 ? 9.426 -6.871 -11.519 1.00 92.25 84 ARG A N 1
ATOM 630 C CA . ARG A 1 84 ? 8.685 -6.102 -12.529 1.00 92.25 84 ARG A CA 1
ATOM 631 C C . ARG A 1 84 ? 9.398 -4.807 -12.910 1.00 92.25 84 ARG A C 1
ATOM 633 O O . ARG A 1 84 ? 9.318 -4.395 -14.064 1.00 92.25 84 ARG A O 1
ATOM 640 N N . TRP A 1 85 ? 10.069 -4.153 -11.962 1.00 89.06 85 TRP A N 1
ATOM 641 C CA . TRP A 1 85 ? 10.836 -2.946 -12.258 1.00 89.06 85 TRP A CA 1
ATOM 642 C C . TRP A 1 85 ? 12.027 -3.250 -13.169 1.00 89.06 85 TRP A C 1
ATOM 644 O O . TRP A 1 85 ? 12.168 -2.592 -14.195 1.00 89.06 85 TRP A O 1
ATOM 654 N N . LEU A 1 86 ? 12.834 -4.266 -12.852 1.00 89.38 86 LEU A N 1
ATOM 655 C CA . LEU A 1 86 ? 13.975 -4.673 -13.676 1.00 89.38 86 LEU A CA 1
ATOM 656 C C . LEU A 1 86 ? 13.524 -5.095 -15.077 1.00 89.38 86 LEU A C 1
ATOM 658 O O . LEU A 1 86 ? 14.089 -4.620 -16.054 1.00 89.38 86 LEU A O 1
ATOM 662 N N . ALA A 1 87 ? 12.441 -5.870 -15.176 1.00 90.25 87 ALA A N 1
ATOM 663 C CA . ALA A 1 87 ? 11.862 -6.269 -16.458 1.00 90.25 87 ALA A CA 1
ATOM 664 C C . ALA A 1 87 ? 11.338 -5.096 -17.314 1.00 90.25 87 ALA A C 1
ATOM 666 O O . ALA A 1 87 ? 11.046 -5.288 -18.488 1.00 90.25 87 ALA A O 1
ATOM 667 N N . SER A 1 88 ? 11.172 -3.895 -16.744 1.00 84.56 88 SER A N 1
ATOM 668 C CA . SER A 1 88 ? 10.779 -2.686 -17.488 1.00 84.56 88 SER A CA 1
ATOM 669 C C . SER A 1 88 ? 11.959 -1.864 -18.017 1.00 84.56 88 SER A C 1
ATOM 671 O O . SER A 1 88 ? 11.739 -0.870 -18.707 1.00 84.56 88 SER A O 1
ATOM 673 N N . LEU A 1 89 ? 13.188 -2.238 -17.650 1.00 82.06 89 LEU A N 1
ATOM 674 C CA . LEU A 1 89 ? 14.420 -1.568 -18.074 1.00 82.06 89 LEU A CA 1
ATOM 675 C C . LEU A 1 89 ? 15.100 -2.254 -19.267 1.00 82.06 89 LEU A C 1
ATOM 677 O O . LEU A 1 89 ? 15.986 -1.640 -19.862 1.00 82.06 89 LEU A O 1
ATOM 681 N N . ASP A 1 90 ? 14.711 -3.495 -19.572 1.00 70.88 90 ASP A N 1
ATOM 682 C CA . ASP A 1 90 ? 15.136 -4.253 -20.758 1.00 70.88 90 ASP A CA 1
ATOM 683 C C . ASP A 1 90 ? 14.383 -3.794 -22.021 1.00 70.88 90 ASP A C 1
ATOM 685 O O . ASP A 1 90 ? 15.027 -3.719 -23.095 1.00 70.88 90 ASP A O 1
#

Radius of gyration: 13.89 Å; chains: 1; bounding box: 27×25×49 Å

Organism: NCBI:txid1507287